Protein AF-A0A8X6LW51-F1 (afdb_monomer_lite)

Structure (mmCIF, N/CA/C/O backbone):
data_AF-A0A8X6LW51-F1
#
_entry.id   AF-A0A8X6LW51-F1
#
loop_
_atom_site.group_PDB
_atom_site.id
_atom_site.type_symbol
_atom_site.label_atom_id
_atom_site.label_alt_id
_atom_site.label_comp_id
_atom_site.label_asym_id
_atom_site.label_entity_id
_atom_site.label_seq_id
_atom_site.pdbx_PDB_ins_code
_atom_site.Cartn_x
_atom_site.Cartn_y
_atom_site.Cartn_z
_atom_site.occupancy
_atom_site.B_iso_or_equiv
_atom_site.auth_seq_id
_atom_site.auth_comp_id
_atom_site.auth_asym_id
_atom_site.auth_atom_id
_atom_site.pdbx_PDB_model_num
ATOM 1 N N . MET A 1 1 ? 4.726 -4.837 27.288 1.00 31.11 1 MET A N 1
ATOM 2 C CA . MET A 1 1 ? 5.157 -3.750 26.385 1.00 31.11 1 MET A CA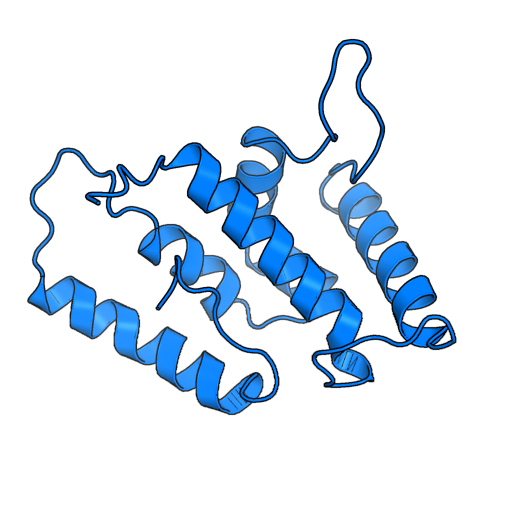 1
ATOM 3 C C . MET A 1 1 ? 3.913 -3.208 25.689 1.00 31.11 1 MET A C 1
ATOM 5 O O . MET A 1 1 ? 3.426 -3.844 24.764 1.00 31.11 1 MET A O 1
ATOM 9 N N . LYS A 1 2 ? 3.314 -2.128 26.213 1.00 33.12 2 LYS A N 1
ATOM 10 C CA . LYS A 1 2 ? 2.243 -1.401 25.512 1.00 33.12 2 LYS A CA 1
ATOM 11 C C . LYS A 1 2 ? 2.919 -0.680 24.349 1.00 33.12 2 LYS A C 1
ATOM 13 O O . LYS A 1 2 ? 3.762 0.176 24.585 1.00 33.12 2 LYS A O 1
ATOM 18 N N . LEU A 1 3 ? 2.650 -1.113 23.124 1.00 42.28 3 LEU A N 1
ATOM 19 C CA . LEU A 1 3 ? 3.052 -0.367 21.940 1.00 42.28 3 LEU A CA 1
ATOM 20 C C . LEU A 1 3 ? 2.027 0.755 21.786 1.00 42.28 3 LEU A C 1
ATOM 22 O O . LEU A 1 3 ? 0.877 0.474 21.456 1.00 42.28 3 LEU A O 1
ATOM 26 N N . ASP A 1 4 ? 2.419 1.995 22.067 1.00 50.25 4 ASP A N 1
ATOM 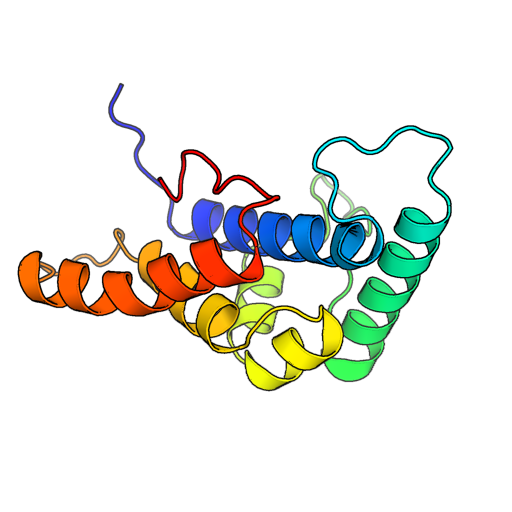27 C CA . ASP A 1 4 ? 1.631 3.153 21.653 1.00 50.25 4 ASP A CA 1
ATOM 28 C C . ASP A 1 4 ? 1.707 3.221 20.124 1.00 50.25 4 ASP A C 1
ATOM 30 O O . ASP A 1 4 ? 2.726 3.572 19.527 1.00 50.25 4 ASP A O 1
ATOM 34 N N . ILE A 1 5 ? 0.644 2.751 19.475 1.00 57.69 5 ILE A N 1
ATOM 35 C CA . ILE A 1 5 ? 0.547 2.681 18.020 1.00 57.69 5 ILE A CA 1
ATOM 36 C C . ILE A 1 5 ? 0.363 4.112 17.500 1.00 57.69 5 ILE A C 1
ATOM 38 O O . ILE A 1 5 ? -0.712 4.695 17.622 1.00 57.69 5 ILE A O 1
ATOM 42 N N . SER A 1 6 ? 1.416 4.690 16.919 1.00 69.56 6 SER A N 1
ATOM 43 C CA . SER A 1 6 ? 1.324 5.977 16.222 1.00 69.56 6 SER A CA 1
ATOM 44 C C . SER A 1 6 ? 0.450 5.833 14.974 1.00 69.56 6 SER A C 1
ATOM 46 O O . SER A 1 6 ? 0.733 5.009 14.100 1.00 69.56 6 SER A O 1
ATOM 48 N N . SER A 1 7 ? -0.602 6.648 14.867 1.00 68.44 7 SER A N 1
ATOM 49 C CA . SER A 1 7 ? -1.514 6.675 13.712 1.00 68.44 7 SER A CA 1
ATOM 50 C C . SER A 1 7 ? -0.755 6.861 12.406 1.00 68.44 7 SER A C 1
ATOM 52 O O . SER A 1 7 ? -0.891 6.065 11.481 1.00 68.44 7 SER A O 1
ATOM 54 N N . LEU A 1 8 ? 0.123 7.863 12.380 1.00 73.19 8 LEU A N 1
ATOM 55 C CA . LEU A 1 8 ? 0.975 8.201 11.250 1.00 73.19 8 LEU A CA 1
ATOM 56 C C . LEU A 1 8 ? 1.843 7.015 10.822 1.00 73.19 8 LEU A C 1
ATOM 58 O O . LEU A 1 8 ? 1.868 6.647 9.648 1.00 73.19 8 LEU A O 1
ATOM 62 N N . TYR A 1 9 ? 2.519 6.383 11.784 1.00 75.81 9 TYR A N 1
ATOM 63 C CA . TYR A 1 9 ? 3.360 5.222 11.505 1.00 75.81 9 TYR A CA 1
ATOM 64 C C . TYR A 1 9 ? 2.542 4.050 10.957 1.00 75.81 9 TYR A C 1
ATOM 66 O O . TYR A 1 9 ? 3.005 3.303 10.093 1.00 75.81 9 TYR A O 1
ATOM 74 N N . THR A 1 10 ? 1.301 3.905 11.416 1.00 74.06 10 THR A N 1
ATOM 75 C CA . THR A 1 10 ? 0.437 2.808 10.985 1.00 74.06 10 THR A CA 1
ATOM 76 C C . THR A 1 10 ? -0.083 3.011 9.566 1.00 74.06 10 THR A C 1
ATOM 78 O O . THR A 1 10 ? -0.115 2.047 8.804 1.00 74.06 10 THR A O 1
ATOM 81 N N . TRP A 1 11 ? -0.395 4.249 9.172 1.00 77.44 11 TRP A N 1
ATOM 82 C CA . TRP A 1 11 ? -0.748 4.589 7.790 1.00 77.44 11 TRP A CA 1
ATOM 83 C C . TRP A 1 11 ? 0.409 4.303 6.830 1.00 77.44 11 TRP A C 1
ATOM 85 O O . TRP A 1 11 ? 0.221 3.608 5.832 1.00 77.44 11 TRP A O 1
ATOM 95 N N . ILE A 1 12 ? 1.620 4.757 7.171 1.00 80.12 12 ILE A N 1
ATOM 96 C CA . ILE A 1 12 ? 2.832 4.502 6.378 1.00 80.12 12 ILE A CA 1
ATOM 97 C C . ILE A 1 12 ? 3.089 2.996 6.263 1.00 80.12 12 ILE A C 1
ATOM 99 O O . ILE A 1 12 ? 3.218 2.469 5.159 1.00 80.12 12 ILE A O 1
ATOM 103 N N . THR A 1 13 ? 3.070 2.276 7.388 1.00 79.06 13 THR A N 1
ATOM 104 C CA . THR A 1 13 ? 3.290 0.823 7.403 1.00 79.06 13 THR A CA 1
ATOM 105 C C . THR A 1 13 ? 2.227 0.093 6.582 1.00 79.06 13 THR A C 1
ATOM 107 O O . THR A 1 13 ? 2.547 -0.818 5.823 1.00 79.06 13 THR A O 1
ATOM 110 N N . CYS A 1 14 ? 0.952 0.473 6.685 1.00 79.62 14 CYS A N 1
ATOM 111 C CA . CYS A 1 14 ? -0.099 -0.153 5.885 1.00 79.62 14 CYS A CA 1
ATOM 112 C C . CYS A 1 14 ? 0.113 0.083 4.396 1.00 79.62 14 CYS A C 1
ATOM 114 O O . CYS A 1 14 ? -0.018 -0.861 3.614 1.00 79.62 14 CYS A O 1
ATOM 116 N N . PHE A 1 15 ? 0.482 1.299 4.006 1.00 85.12 15 PHE A N 1
ATOM 117 C CA . PHE A 1 15 ? 0.774 1.625 2.619 1.00 85.12 15 PHE A CA 1
ATOM 118 C C . PHE A 1 15 ? 1.933 0.783 2.068 1.00 85.12 15 PHE A C 1
ATOM 120 O O . PHE A 1 15 ? 1.768 0.080 1.068 1.00 85.12 15 PHE A O 1
ATOM 127 N N . GLU A 1 16 ? 3.065 0.737 2.775 1.00 84.75 16 GLU A N 1
ATOM 128 C CA . GLU A 1 16 ? 4.218 -0.085 2.387 1.00 84.75 16 GLU A CA 1
ATOM 129 C C . GLU A 1 16 ? 3.845 -1.561 2.218 1.00 84.75 16 GLU A C 1
ATOM 131 O O . GLU A 1 16 ? 4.336 -2.247 1.319 1.00 84.75 16 GLU A O 1
ATOM 136 N N . ARG A 1 17 ? 2.948 -2.075 3.063 1.00 82.62 17 ARG A N 1
ATOM 137 C CA . ARG A 1 17 ? 2.526 -3.479 3.022 1.00 82.62 17 ARG A CA 1
ATOM 138 C C . ARG A 1 17 ? 1.603 -3.785 1.850 1.00 82.62 17 ARG A C 1
ATOM 140 O O . ARG A 1 17 ? 1.774 -4.855 1.262 1.00 82.62 17 ARG A O 1
ATOM 147 N N . HIS A 1 18 ? 0.706 -2.871 1.481 1.00 86.62 18 HIS A N 1
ATOM 148 C CA . HIS A 1 18 ? -0.103 -2.995 0.265 1.00 86.62 18 HIS A CA 1
ATOM 149 C C . HIS A 1 18 ? 0.787 -3.020 -0.978 1.00 86.62 18 HIS A C 1
ATOM 151 O O . HIS A 1 18 ? 0.656 -3.922 -1.801 1.00 86.62 18 HIS A O 1
ATOM 157 N N . LEU A 1 19 ? 1.766 -2.119 -1.072 1.00 88.25 19 LEU A N 1
ATOM 158 C CA . LEU A 1 19 ? 2.734 -2.119 -2.173 1.00 88.25 19 LEU A CA 1
ATOM 159 C C . LEU A 1 19 ? 3.533 -3.418 -2.230 1.00 88.25 19 LEU A C 1
ATOM 161 O O . LEU A 1 19 ? 3.634 -4.065 -3.266 1.00 88.25 19 LEU A O 1
ATOM 165 N N . SER A 1 20 ? 4.043 -3.854 -1.083 1.00 86.25 20 SER A N 1
ATOM 166 C CA . SER A 1 20 ? 4.793 -5.099 -0.978 1.00 86.25 20 SER A CA 1
ATOM 167 C C . SER A 1 20 ? 3.951 -6.310 -1.421 1.00 86.25 20 SER A C 1
ATOM 169 O O . SER A 1 20 ? 4.466 -7.214 -2.078 1.00 86.25 20 SER A O 1
ATOM 171 N N . MET A 1 21 ? 2.655 -6.339 -1.104 1.00 87.94 21 MET A N 1
ATOM 172 C CA . MET A 1 21 ? 1.739 -7.376 -1.589 1.00 87.94 21 MET A CA 1
ATOM 173 C C . MET A 1 21 ? 1.510 -7.261 -3.103 1.00 87.94 21 MET A C 1
ATOM 175 O O . MET A 1 21 ? 1.604 -8.266 -3.805 1.00 87.94 21 MET A O 1
ATOM 179 N N . SER A 1 22 ? 1.294 -6.043 -3.604 1.00 90.31 22 SER A N 1
ATOM 180 C CA . SER A 1 22 ? 1.107 -5.733 -5.026 1.00 90.31 22 SER A CA 1
ATOM 181 C C . SER A 1 22 ? 2.254 -6.241 -5.902 1.00 90.31 22 SER A C 1
ATOM 183 O O . SER A 1 22 ? 2.025 -6.896 -6.918 1.00 90.31 22 SER A O 1
ATOM 185 N N . TYR A 1 23 ? 3.496 -6.029 -5.466 1.00 90.12 23 TYR A N 1
ATOM 186 C CA . TYR A 1 23 ? 4.690 -6.473 -6.190 1.00 90.12 23 TYR A CA 1
ATOM 187 C C . TYR A 1 23 ? 4.800 -7.997 -6.315 1.00 90.12 23 TYR A C 1
ATOM 189 O O . TYR A 1 23 ? 5.573 -8.495 -7.127 1.00 90.12 23 TYR A O 1
ATOM 197 N N . ARG A 1 24 ? 4.051 -8.749 -5.500 1.00 88.69 24 ARG A N 1
ATOM 198 C CA . ARG A 1 24 ? 4.107 -10.214 -5.441 1.00 88.69 24 ARG A CA 1
ATOM 199 C C . ARG A 1 24 ? 2.832 -10.889 -5.936 1.00 88.69 24 ARG A C 1
ATOM 201 O O . ARG A 1 24 ? 2.727 -12.106 -5.805 1.00 88.69 24 ARG A O 1
ATOM 208 N N . LEU A 1 25 ? 1.881 -10.140 -6.499 1.00 87.62 25 LEU A N 1
ATOM 209 C CA . LEU A 1 25 ? 0.611 -10.694 -6.984 1.00 87.62 25 LEU A CA 1
ATOM 210 C C . LEU A 1 25 ? 0.810 -11.785 -8.044 1.00 87.62 25 LEU A C 1
ATOM 212 O O . LEU A 1 25 ? 0.082 -12.777 -8.022 1.00 87.62 25 LEU A O 1
ATOM 216 N N . ASP A 1 26 ? 1.817 -11.631 -8.906 1.00 85.06 26 ASP A N 1
ATOM 217 C CA . ASP A 1 26 ? 2.082 -12.563 -10.008 1.00 85.06 26 ASP A CA 1
ATOM 218 C C . ASP A 1 26 ? 2.696 -13.877 -9.517 1.00 85.06 26 ASP A C 1
ATOM 220 O O . ASP A 1 26 ? 2.324 -14.962 -9.956 1.00 85.06 26 ASP A O 1
ATOM 224 N N . ILE A 1 27 ? 3.621 -13.793 -8.557 1.00 85.38 27 ILE A N 1
ATOM 225 C CA . ILE A 1 27 ? 4.319 -14.965 -8.015 1.00 85.38 27 ILE A CA 1
ATOM 226 C C . ILE A 1 27 ? 3.547 -15.645 -6.879 1.00 85.38 27 ILE A C 1
ATOM 228 O O . ILE A 1 27 ? 3.800 -16.812 -6.590 1.00 85.38 27 ILE A O 1
ATOM 232 N N . ARG A 1 28 ? 2.645 -14.917 -6.201 1.00 84.38 28 ARG A N 1
ATOM 233 C CA . ARG A 1 28 ? 1.885 -15.343 -5.007 1.00 84.38 28 ARG A CA 1
ATOM 234 C C . ARG A 1 28 ? 2.743 -16.026 -3.939 1.00 84.38 28 ARG A C 1
ATOM 236 O O . ARG A 1 28 ? 2.302 -16.939 -3.241 1.00 84.38 28 ARG A O 1
ATOM 243 N N . LYS A 1 29 ? 3.989 -15.573 -3.803 1.00 81.75 29 LYS A N 1
ATOM 244 C CA . LYS A 1 29 ? 4.957 -16.050 -2.813 1.00 81.75 29 LYS A CA 1
ATOM 245 C C . LYS A 1 29 ? 5.297 -14.943 -1.837 1.00 81.75 29 LYS A C 1
ATOM 247 O O . LYS A 1 29 ? 5.328 -13.762 -2.170 1.00 81.75 29 LYS A O 1
ATOM 252 N N . ARG A 1 30 ? 5.586 -15.352 -0.605 1.00 72.88 30 ARG A N 1
ATOM 253 C CA . ARG A 1 30 ? 5.969 -14.444 0.478 1.00 72.88 30 ARG A CA 1
ATOM 254 C C . ARG A 1 30 ? 7.435 -14.031 0.402 1.00 72.88 30 ARG A C 1
ATOM 256 O O . ARG A 1 30 ? 7.751 -12.865 0.619 1.00 72.88 30 ARG A O 1
ATOM 263 N N . SER A 1 31 ? 8.311 -15.003 0.163 1.00 74.50 31 SER A N 1
ATOM 264 C CA . SER A 1 31 ? 9.749 -14.782 0.058 1.00 74.50 31 SER A CA 1
ATOM 265 C C . SER A 1 31 ? 10.117 -14.658 -1.407 1.00 74.50 31 SER A C 1
ATOM 267 O O . SER A 1 31 ? 9.745 -15.526 -2.196 1.00 74.50 31 SER A O 1
ATOM 269 N N . VAL A 1 32 ? 10.819 -13.577 -1.732 1.00 73.19 32 VAL A N 1
ATOM 270 C CA . VAL A 1 32 ? 11.305 -13.298 -3.080 1.00 73.19 32 VAL A CA 1
ATOM 271 C C . VAL A 1 32 ? 12.781 -13.642 -3.116 1.00 73.19 32 VAL A C 1
ATOM 273 O O . VAL A 1 32 ? 13.558 -13.125 -2.312 1.00 73.19 32 VAL A O 1
ATOM 276 N N . MET A 1 33 ? 13.171 -14.533 -4.023 1.00 74.50 33 MET A N 1
ATOM 277 C CA . MET A 1 33 ? 14.587 -14.805 -4.271 1.00 74.50 33 MET A CA 1
ATOM 278 C C . MET A 1 33 ? 15.157 -13.727 -5.193 1.00 74.50 33 MET A C 1
ATOM 280 O O . MET A 1 33 ? 14.459 -13.200 -6.053 1.00 74.50 33 MET A O 1
ATOM 284 N N . LYS A 1 34 ? 16.459 -13.440 -5.077 1.00 68.50 34 LYS A N 1
ATOM 285 C CA . LYS A 1 34 ? 17.141 -12.390 -5.861 1.00 68.50 34 LYS A CA 1
ATOM 286 C C . LYS A 1 34 ? 17.011 -12.554 -7.390 1.00 68.50 34 LYS A C 1
ATOM 288 O O . LYS A 1 34 ? 17.248 -11.608 -8.125 1.00 68.50 34 LYS A O 1
ATOM 293 N N . ALA A 1 35 ? 16.656 -13.746 -7.871 1.00 70.00 35 ALA A N 1
ATOM 294 C CA . ALA A 1 35 ? 16.498 -14.053 -9.292 1.00 70.00 35 ALA A CA 1
ATOM 295 C C . ALA A 1 35 ? 15.090 -13.761 -9.861 1.00 70.00 35 ALA A C 1
ATOM 297 O O . ALA A 1 35 ? 14.874 -13.940 -11.061 1.00 70.00 35 ALA A O 1
ATOM 298 N N . GLU A 1 36 ? 14.120 -13.340 -9.043 1.00 70.44 36 GLU A N 1
ATOM 299 C CA . GLU A 1 36 ? 12.723 -13.176 -9.466 1.00 70.44 36 GLU A CA 1
ATOM 300 C C . GLU A 1 36 ? 12.476 -11.848 -10.210 1.00 70.44 36 GLU A C 1
ATOM 302 O O . GLU A 1 36 ? 11.843 -10.924 -9.703 1.00 70.44 36 GLU A O 1
ATOM 307 N N . ARG A 1 37 ? 12.909 -11.794 -11.479 1.00 67.69 37 ARG A N 1
ATOM 308 C CA . ARG A 1 37 ? 12.699 -10.655 -12.400 1.00 67.69 37 ARG A CA 1
ATOM 309 C C . ARG A 1 37 ? 11.246 -10.148 -12.526 1.00 67.69 37 ARG A C 1
ATOM 311 O O . ARG A 1 37 ? 11.091 -8.943 -12.722 1.00 67.69 37 ARG A O 1
ATOM 318 N N . PRO A 1 38 ? 10.186 -10.985 -12.442 1.00 75.31 38 PRO A N 1
ATOM 319 C CA . PRO A 1 38 ? 8.807 -10.494 -12.533 1.00 75.31 38 PRO A CA 1
ATOM 320 C C . PRO A 1 38 ? 8.462 -9.451 -11.462 1.00 75.31 38 PRO A C 1
ATOM 322 O O . PRO A 1 38 ? 7.742 -8.497 -11.743 1.00 75.31 38 PRO A O 1
ATOM 325 N N . VAL A 1 39 ? 9.034 -9.581 -10.259 1.00 82.62 39 VAL A N 1
ATOM 326 C CA . VAL A 1 39 ? 8.802 -8.643 -9.151 1.00 82.62 39 VAL A CA 1
ATOM 327 C C . VAL A 1 39 ? 9.404 -7.274 -9.464 1.00 82.62 39 VAL A C 1
ATOM 329 O O . VAL A 1 39 ? 8.746 -6.258 -9.260 1.00 82.62 39 VAL A O 1
ATOM 332 N N . ASP A 1 40 ? 10.614 -7.230 -10.025 1.00 83.69 40 ASP A N 1
ATOM 333 C CA . ASP A 1 40 ? 11.282 -5.970 -10.383 1.00 83.69 40 ASP A CA 1
ATOM 334 C C . ASP A 1 40 ? 10.537 -5.214 -11.490 1.00 83.69 40 ASP A C 1
ATOM 336 O O . ASP A 1 40 ? 10.420 -3.986 -11.447 1.00 83.69 40 ASP A O 1
ATOM 340 N N . ALA A 1 41 ? 10.006 -5.943 -12.478 1.00 88.06 41 ALA A N 1
ATOM 341 C CA . ALA A 1 41 ? 9.180 -5.363 -13.532 1.00 88.06 41 ALA A CA 1
ATOM 342 C C . ALA A 1 41 ? 7.882 -4.778 -12.957 1.00 88.06 41 ALA A C 1
ATOM 344 O O . ALA A 1 41 ? 7.541 -3.631 -13.251 1.00 88.06 41 ALA A O 1
ATOM 345 N N . ARG A 1 42 ? 7.213 -5.527 -12.071 1.00 90.56 42 ARG A N 1
ATOM 346 C CA . ARG A 1 42 ? 5.987 -5.081 -11.404 1.00 90.56 42 ARG A CA 1
ATOM 347 C C . ARG A 1 42 ? 6.218 -3.863 -10.512 1.00 90.56 42 ARG A C 1
ATOM 349 O O . ARG A 1 42 ? 5.396 -2.952 -10.508 1.00 90.56 42 ARG A O 1
ATOM 356 N N . ILE A 1 43 ? 7.339 -3.811 -9.787 1.00 90.12 43 ILE A N 1
ATOM 357 C CA . ILE A 1 43 ? 7.718 -2.647 -8.972 1.00 90.12 43 ILE A CA 1
ATOM 358 C C . ILE A 1 43 ? 7.787 -1.392 -9.844 1.00 90.12 43 ILE A C 1
ATOM 360 O O . ILE A 1 43 ? 7.163 -0.387 -9.507 1.00 90.12 43 ILE A O 1
ATOM 364 N N . LYS A 1 44 ? 8.500 -1.453 -10.976 1.00 90.12 44 LYS A N 1
ATOM 365 C CA . LYS A 1 44 ? 8.628 -0.313 -11.897 1.00 90.12 44 LYS A CA 1
ATOM 366 C C . LYS A 1 44 ? 7.283 0.096 -12.490 1.00 90.12 44 LYS A C 1
ATOM 368 O O . LYS A 1 44 ? 6.973 1.281 -12.520 1.00 90.12 44 LYS A O 1
ATOM 373 N N . GLU A 1 45 ? 6.475 -0.875 -12.912 1.00 92.94 45 GLU A N 1
ATOM 374 C CA . GLU A 1 45 ? 5.136 -0.632 -13.459 1.00 92.94 45 GLU A CA 1
ATOM 375 C C . GLU A 1 45 ? 4.240 0.109 -12.455 1.00 92.94 45 GLU A C 1
ATOM 377 O O . GLU A 1 45 ? 3.622 1.120 -12.788 1.00 92.94 45 GLU A O 1
ATOM 382 N N . VAL A 1 46 ? 4.183 -0.378 -11.214 1.00 92.38 46 VAL A N 1
ATOM 383 C CA . VAL A 1 46 ? 3.356 0.214 -10.157 1.00 92.38 46 VAL A CA 1
ATOM 384 C C . VAL A 1 46 ? 3.866 1.604 -9.781 1.00 92.38 46 VAL A C 1
ATOM 386 O O . VAL A 1 46 ? 3.062 2.520 -9.641 1.00 92.38 46 VAL A O 1
ATOM 389 N N . GLN A 1 47 ? 5.182 1.795 -9.651 1.00 90.88 47 GLN A N 1
ATOM 390 C CA . GLN A 1 47 ? 5.762 3.105 -9.339 1.00 90.88 47 GLN A CA 1
ATOM 391 C C . GLN A 1 47 ? 5.472 4.140 -10.428 1.00 90.88 47 GLN A C 1
ATOM 393 O O . GLN A 1 47 ? 5.094 5.266 -10.105 1.00 90.88 47 GLN A O 1
ATOM 398 N N . GLU A 1 48 ? 5.591 3.759 -11.701 1.00 92.31 48 GLU A N 1
ATOM 399 C CA . GLU A 1 48 ? 5.291 4.659 -12.814 1.00 92.31 48 GLU A CA 1
ATOM 400 C C . GLU A 1 48 ? 3.808 5.030 -12.842 1.00 92.31 48 GLU A C 1
ATOM 402 O O . GLU A 1 48 ? 3.472 6.204 -12.959 1.00 92.31 48 GLU A O 1
ATOM 407 N N . LYS A 1 49 ? 2.909 4.061 -12.631 1.00 94.00 49 LYS A N 1
ATOM 408 C CA . LYS A 1 49 ? 1.465 4.322 -12.553 1.00 94.00 49 LYS A CA 1
ATOM 409 C C . LYS A 1 49 ? 1.088 5.213 -11.368 1.00 94.00 49 LYS A C 1
ATOM 411 O O . LYS A 1 49 ? 0.253 6.101 -11.521 1.00 94.00 49 LYS A O 1
ATOM 416 N N . 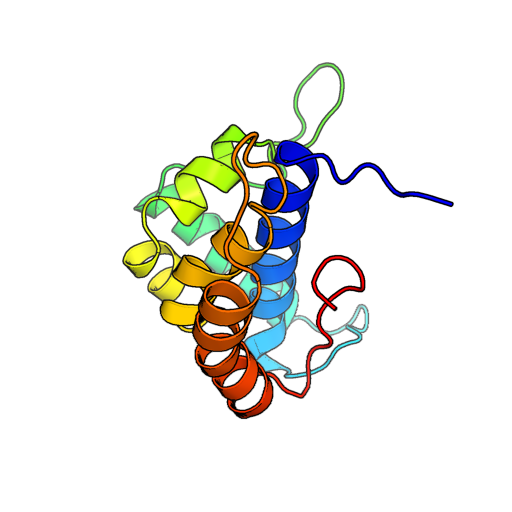LEU A 1 50 ? 1.705 5.017 -10.201 1.00 91.69 50 LEU A N 1
ATOM 417 C CA . LEU A 1 50 ? 1.501 5.885 -9.034 1.00 91.69 50 LEU A CA 1
ATOM 418 C C . LEU A 1 50 ? 1.959 7.320 -9.318 1.00 91.69 50 LEU A C 1
ATOM 420 O O . LEU A 1 50 ? 1.259 8.272 -8.968 1.00 91.69 50 LEU A O 1
ATOM 424 N N . ARG A 1 51 ? 3.087 7.483 -10.014 1.00 91.19 51 ARG A N 1
ATOM 425 C CA . ARG A 1 51 ? 3.578 8.791 -10.450 1.00 91.19 51 ARG A CA 1
ATOM 426 C C . ARG A 1 51 ? 2.647 9.423 -11.486 1.00 91.19 51 ARG A C 1
ATOM 428 O O . ARG A 1 51 ? 2.271 10.578 -11.321 1.00 91.19 51 ARG A O 1
ATOM 435 N N . SER A 1 52 ? 2.272 8.695 -12.534 1.00 92.81 52 SER A N 1
ATOM 436 C CA . SER A 1 52 ? 1.528 9.247 -13.670 1.00 92.81 52 SER A CA 1
ATOM 437 C C . SER A 1 52 ? 0.055 9.517 -13.353 1.00 92.81 52 SER A C 1
ATOM 439 O O . SER A 1 52 ? -0.507 10.471 -13.879 1.00 92.81 52 SER A O 1
ATOM 441 N N . GLN A 1 53 ? -0.580 8.687 -12.517 1.00 92.75 53 GLN A N 1
ATOM 442 C CA . GLN A 1 53 ? -2.017 8.781 -12.222 1.00 92.75 53 GLN A CA 1
ATOM 443 C C . GLN A 1 53 ? -2.325 9.479 -10.895 1.00 92.75 53 GLN A C 1
ATOM 445 O O . GLN A 1 53 ? -3.396 10.059 -10.756 1.00 92.75 53 GLN A O 1
ATOM 450 N N . MET A 1 54 ? -1.417 9.424 -9.914 1.00 90.69 54 MET A N 1
ATOM 451 C CA . MET A 1 54 ? -1.638 10.010 -8.583 1.00 90.69 54 MET A CA 1
ATOM 452 C C . MET A 1 54 ? -0.591 11.065 -8.200 1.00 90.69 54 MET A C 1
ATOM 454 O O . MET A 1 54 ? -0.683 11.645 -7.122 1.00 90.69 54 MET A O 1
ATOM 458 N N . GLY A 1 55 ? 0.418 11.314 -9.044 1.00 89.06 55 GLY A N 1
ATOM 459 C CA . GLY A 1 55 ? 1.510 12.241 -8.728 1.00 89.06 55 GLY A CA 1
ATOM 460 C C . GLY A 1 55 ? 2.430 11.754 -7.602 1.00 89.06 55 GLY A C 1
ATOM 461 O O . GLY A 1 55 ? 3.214 12.541 -7.074 1.00 89.06 55 GLY A O 1
ATOM 462 N N . LEU A 1 56 ? 2.343 10.477 -7.209 1.00 88.50 56 LEU A N 1
ATOM 463 C CA . LEU A 1 56 ? 3.057 9.943 -6.051 1.00 88.50 56 LEU A CA 1
ATOM 464 C C . LEU A 1 56 ? 4.450 9.457 -6.446 1.00 88.50 56 LEU A C 1
ATOM 466 O O . LEU A 1 56 ? 4.617 8.496 -7.196 1.00 88.50 56 LEU A O 1
ATOM 470 N N . LEU A 1 57 ? 5.465 10.126 -5.905 1.00 83.88 57 LEU A N 1
ATOM 471 C CA . LEU A 1 57 ? 6.863 9.743 -6.050 1.00 83.88 57 LEU A CA 1
ATOM 472 C C . LEU A 1 57 ? 7.247 8.742 -4.964 1.00 83.88 57 LEU A C 1
ATOM 474 O O . LEU A 1 57 ? 7.094 9.010 -3.778 1.00 83.88 57 LEU A O 1
ATOM 478 N N . MET A 1 58 ? 7.781 7.596 -5.376 1.00 80.12 58 MET A N 1
ATOM 479 C CA . MET A 1 58 ? 8.091 6.483 -4.484 1.00 80.12 58 MET A CA 1
ATOM 480 C C . MET A 1 58 ? 9.603 6.265 -4.384 1.00 80.12 58 MET A C 1
ATOM 482 O O . MET A 1 58 ? 10.293 6.242 -5.398 1.00 80.12 58 MET A O 1
ATOM 486 N N . TYR A 1 59 ? 10.108 6.066 -3.161 1.00 69.88 59 TYR A N 1
ATOM 487 C CA . TYR A 1 59 ? 11.502 5.686 -2.861 1.00 69.88 59 TYR A CA 1
ATOM 488 C C . TYR A 1 59 ? 12.605 6.617 -3.407 1.00 69.88 59 TYR A C 1
ATOM 490 O O . TYR A 1 59 ? 13.761 6.207 -3.499 1.00 69.88 59 TYR A O 1
ATOM 498 N N . SER A 1 60 ? 12.294 7.880 -3.703 1.00 72.00 60 SER A N 1
ATOM 499 C CA . SER A 1 60 ? 13.317 8.888 -3.987 1.00 72.00 60 SER A CA 1
ATOM 500 C C . SER A 1 60 ? 13.978 9.350 -2.675 1.00 72.00 60 SER A C 1
ATOM 502 O O . SER A 1 60 ? 13.261 9.699 -1.723 1.00 72.00 60 SER A O 1
ATOM 504 N N . PRO A 1 61 ? 15.319 9.336 -2.569 1.00 65.69 61 PRO A N 1
ATOM 505 C CA . PRO A 1 61 ? 16.009 9.826 -1.383 1.00 65.69 61 PRO A CA 1
ATOM 506 C C . PRO A 1 61 ? 15.746 11.324 -1.197 1.00 65.69 61 PRO A C 1
ATOM 508 O O . PRO A 1 61 ? 15.957 12.120 -2.112 1.00 65.69 61 PRO A O 1
ATOM 511 N N . LYS A 1 62 ? 15.284 11.715 -0.003 1.00 65.44 62 LYS A N 1
ATOM 512 C CA . LYS A 1 62 ? 15.143 13.127 0.374 1.00 65.44 62 LYS A CA 1
ATOM 513 C C . LYS A 1 62 ? 16.451 13.623 1.013 1.00 65.44 62 LYS A C 1
ATOM 515 O O . LYS A 1 62 ? 17.030 12.903 1.832 1.00 65.44 62 LYS A O 1
ATOM 520 N N . PRO A 1 63 ? 16.938 14.831 0.673 1.00 59.00 63 PRO A N 1
ATOM 521 C CA . PRO A 1 63 ? 18.098 15.405 1.347 1.00 59.00 63 PRO A CA 1
ATOM 522 C C . PRO A 1 63 ? 17.778 15.619 2.836 1.00 59.00 63 PRO A C 1
ATOM 524 O O . PRO A 1 63 ? 16.789 16.269 3.163 1.00 59.00 63 PRO A O 1
ATOM 527 N N . GLY A 1 64 ? 18.602 15.059 3.732 1.00 58.75 64 GLY A N 1
ATOM 528 C CA . GLY A 1 64 ? 18.464 15.235 5.187 1.00 58.75 64 GLY A CA 1
ATOM 529 C C . GLY A 1 64 ? 17.858 14.072 5.991 1.00 58.75 64 GLY A C 1
ATOM 530 O O . GLY A 1 64 ? 17.596 14.290 7.165 1.00 58.75 64 GLY A O 1
ATOM 531 N N . PHE A 1 65 ? 17.729 12.866 5.407 1.00 56.31 65 PHE A N 1
ATOM 532 C CA . PHE A 1 65 ? 17.084 11.620 5.903 1.00 56.31 65 PHE A CA 1
ATOM 533 C C . PHE A 1 65 ? 15.629 11.412 5.443 1.00 56.31 65 PHE A C 1
ATOM 535 O O . PHE A 1 65 ? 14.813 12.328 5.427 1.00 56.31 65 PHE A O 1
ATOM 542 N N . GLY A 1 66 ? 15.301 10.152 5.124 1.00 56.56 66 GLY A N 1
ATOM 543 C CA . GLY A 1 66 ? 13.947 9.684 4.808 1.00 56.56 66 GLY A CA 1
ATOM 544 C C . GLY A 1 66 ? 13.764 9.195 3.367 1.00 56.56 66 GLY A C 1
ATOM 545 O O . GLY A 1 66 ? 14.449 9.624 2.438 1.00 56.56 66 GLY A O 1
ATOM 546 N N . THR A 1 67 ? 12.817 8.276 3.181 1.00 63.19 67 THR A N 1
ATOM 547 C CA . THR A 1 67 ? 12.284 7.927 1.857 1.00 63.19 67 THR A CA 1
ATOM 548 C C . THR A 1 67 ? 11.150 8.895 1.503 1.00 63.19 67 THR A C 1
ATOM 550 O O . THR A 1 67 ? 10.617 9.595 2.365 1.00 63.19 67 THR A O 1
ATOM 553 N N . THR A 1 68 ? 10.735 8.954 0.235 1.00 65.50 68 THR A N 1
ATOM 554 C CA . THR A 1 68 ? 9.545 9.742 -0.151 1.00 65.50 68 THR A CA 1
ATOM 555 C C . THR A 1 68 ? 8.244 9.206 0.455 1.00 65.50 68 THR A C 1
ATOM 557 O O . THR A 1 68 ? 7.228 9.878 0.379 1.00 65.50 68 THR A O 1
ATOM 560 N N . ILE A 1 69 ? 8.272 8.026 1.082 1.00 74.62 69 ILE A N 1
ATOM 561 C CA . ILE A 1 69 ? 7.115 7.387 1.708 1.00 74.62 69 ILE A CA 1
ATOM 562 C C . ILE A 1 69 ? 6.898 7.996 3.089 1.00 74.62 69 ILE A C 1
ATOM 564 O O . ILE A 1 69 ? 7.304 7.457 4.115 1.00 74.62 69 ILE A O 1
ATOM 568 N N . ASP A 1 70 ? 6.272 9.160 3.097 1.00 80.19 70 ASP A N 1
ATOM 569 C CA . ASP A 1 70 ? 5.819 9.830 4.304 1.00 80.19 70 ASP A CA 1
ATOM 570 C C . ASP A 1 70 ? 4.301 9.685 4.481 1.00 80.19 70 ASP A C 1
ATOM 572 O O . ASP A 1 70 ? 3.593 9.075 3.672 1.00 80.19 70 ASP A O 1
ATOM 576 N N . GLY A 1 71 ? 3.786 10.253 5.572 1.00 75.94 71 GLY A N 1
ATOM 577 C CA . GLY A 1 71 ? 2.355 10.238 5.862 1.00 75.94 71 GLY A CA 1
ATOM 578 C C . GLY A 1 71 ? 1.507 10.925 4.799 1.00 75.94 71 GLY A C 1
ATOM 579 O O . GLY A 1 71 ? 0.388 10.486 4.562 1.00 75.94 71 GLY A O 1
ATOM 580 N N . ASN A 1 72 ? 2.035 11.950 4.125 1.00 81.00 72 ASN A N 1
ATOM 581 C CA . ASN A 1 72 ? 1.315 12.642 3.056 1.00 81.00 72 ASN A CA 1
ATOM 582 C C . ASN A 1 72 ? 1.146 11.729 1.840 1.00 81.00 72 ASN A C 1
ATOM 584 O O . ASN A 1 72 ? 0.063 11.658 1.267 1.00 81.00 72 ASN A O 1
ATOM 588 N N . THR A 1 73 ? 2.189 10.975 1.497 1.00 85.12 73 THR A N 1
ATOM 589 C CA . THR A 1 73 ? 2.157 9.996 0.405 1.00 85.12 73 THR A CA 1
ATOM 590 C C . THR A 1 73 ? 1.183 8.860 0.712 1.00 85.12 73 THR A C 1
ATOM 592 O O . THR A 1 73 ? 0.340 8.528 -0.121 1.00 85.12 73 THR A O 1
ATOM 595 N N . ALA A 1 74 ? 1.236 8.307 1.930 1.00 84.69 74 ALA A N 1
ATOM 596 C CA . ALA A 1 74 ? 0.281 7.291 2.373 1.00 84.69 74 ALA A CA 1
ATOM 597 C C . ALA A 1 74 ? -1.160 7.837 2.401 1.00 84.69 74 ALA A C 1
ATOM 599 O O . ALA A 1 74 ? -2.085 7.175 1.937 1.00 84.69 74 ALA A O 1
ATOM 600 N N . GLY A 1 75 ? -1.353 9.064 2.891 1.00 83.94 75 GLY A N 1
ATOM 601 C CA . GLY A 1 75 ? -2.650 9.734 2.935 1.00 83.94 75 GLY A CA 1
ATOM 602 C C . GLY A 1 75 ? -3.261 9.930 1.549 1.00 83.94 75 GLY A C 1
ATOM 603 O O . GLY A 1 75 ? -4.401 9.535 1.318 1.00 83.94 75 GLY A O 1
ATOM 604 N N . ALA A 1 76 ? -2.484 10.466 0.607 1.00 86.56 76 ALA A N 1
ATOM 605 C CA . ALA A 1 76 ? -2.915 10.674 -0.772 1.00 86.56 76 ALA A CA 1
ATOM 606 C C . ALA A 1 76 ? -3.258 9.357 -1.489 1.00 86.56 76 ALA A C 1
ATOM 608 O O . ALA A 1 76 ? -4.214 9.305 -2.264 1.00 86.56 76 ALA A O 1
ATOM 609 N N . PHE A 1 77 ? -2.520 8.282 -1.197 1.00 89.31 77 PHE A N 1
ATOM 610 C CA . PHE A 1 77 ? -2.826 6.948 -1.704 1.00 89.31 77 PHE A CA 1
ATOM 611 C C . PHE A 1 77 ? -4.188 6.437 -1.208 1.00 89.31 77 PHE A C 1
ATOM 613 O O . PHE A 1 77 ? -5.007 5.989 -2.009 1.00 89.31 77 PHE A O 1
ATOM 620 N N . PHE A 1 78 ? -4.460 6.540 0.096 1.00 86.12 78 PHE A N 1
ATOM 621 C CA . PHE A 1 78 ? -5.715 6.053 0.678 1.00 86.12 78 PHE A CA 1
ATOM 622 C C . PHE A 1 78 ? -6.923 6.960 0.411 1.00 86.12 78 PHE A C 1
ATOM 624 O O . PHE A 1 78 ? -8.055 6.500 0.534 1.00 86.12 78 PHE A O 1
ATOM 631 N N . TRP A 1 79 ? -6.710 8.215 0.005 1.00 87.38 79 TRP A N 1
ATOM 632 C CA . TRP A 1 79 ? -7.796 9.137 -0.347 1.00 87.38 79 TRP A CA 1
ATOM 633 C C . TRP A 1 79 ? -8.561 8.715 -1.611 1.00 87.38 79 TRP A C 1
ATOM 635 O O . TRP A 1 79 ? -9.743 9.016 -1.747 1.00 87.38 79 TRP A O 1
ATOM 645 N N . ASN A 1 80 ? -7.907 7.989 -2.526 1.00 88.88 80 ASN A N 1
ATOM 646 C CA . ASN A 1 80 ? -8.501 7.533 -3.785 1.00 88.88 80 ASN A CA 1
ATOM 647 C C . ASN A 1 80 ? -8.393 6.002 -3.926 1.00 88.88 80 ASN A C 1
ATOM 649 O O . ASN A 1 80 ? -7.625 5.515 -4.763 1.00 88.88 80 ASN A O 1
ATOM 653 N N . PRO A 1 81 ? -9.161 5.223 -3.138 1.00 89.88 81 PRO A N 1
ATOM 654 C CA . PRO A 1 81 ? -9.023 3.767 -3.076 1.00 89.88 81 PRO A CA 1
ATOM 655 C C . PRO A 1 81 ? -9.318 3.077 -4.415 1.00 89.88 81 PRO A C 1
ATOM 657 O O . PRO A 1 81 ? -8.688 2.070 -4.721 1.00 89.88 81 PRO A O 1
ATOM 660 N N . VAL A 1 82 ? -10.202 3.643 -5.245 1.00 92.38 82 VAL A N 1
ATOM 661 C CA . VAL A 1 82 ? -10.528 3.126 -6.588 1.00 92.38 82 VAL A CA 1
ATOM 662 C C . VAL A 1 82 ? -9.306 3.177 -7.510 1.00 92.38 82 VAL A C 1
ATOM 664 O O . VAL A 1 82 ? -8.914 2.169 -8.101 1.00 92.38 82 VAL A O 1
ATOM 667 N N . ILE A 1 83 ? -8.658 4.344 -7.599 1.00 92.62 83 ILE A N 1
ATOM 668 C CA . ILE A 1 83 ? -7.461 4.533 -8.429 1.00 92.62 83 ILE A CA 1
ATOM 669 C C . ILE A 1 83 ? -6.321 3.676 -7.871 1.00 92.62 83 ILE A C 1
ATOM 671 O O . ILE A 1 83 ? -5.703 2.915 -8.615 1.00 92.62 83 ILE A O 1
ATOM 675 N N . ALA A 1 84 ? -6.104 3.713 -6.555 1.00 92.50 84 ALA A N 1
ATOM 676 C CA . ALA A 1 84 ? -5.096 2.900 -5.884 1.00 92.50 84 ALA A CA 1
ATOM 677 C C . ALA A 1 84 ? -5.286 1.396 -6.160 1.00 92.50 84 ALA A C 1
ATOM 679 O O . ALA A 1 84 ? -4.323 0.718 -6.521 1.00 92.50 84 ALA A O 1
ATOM 680 N N . SER A 1 85 ? -6.522 0.890 -6.073 1.00 94.19 85 SER A N 1
ATOM 681 C CA . SER A 1 85 ? -6.889 -0.498 -6.388 1.00 94.19 85 SER A CA 1
ATOM 682 C C . SER A 1 85 ? -6.530 -0.867 -7.818 1.00 94.19 85 SER A C 1
ATOM 684 O O . SER A 1 85 ? -5.847 -1.870 -8.040 1.00 94.19 85 SER A O 1
ATOM 686 N N . SER A 1 86 ? -6.902 -0.015 -8.775 1.00 94.88 86 SER A N 1
ATOM 687 C CA . SER A 1 86 ? -6.616 -0.236 -10.193 1.00 94.88 86 SER A CA 1
ATOM 688 C C . SER A 1 86 ? -5.113 -0.278 -10.501 1.00 94.88 86 SER A C 1
ATOM 690 O O . SER A 1 86 ? -4.668 -1.076 -11.327 1.00 94.88 86 SER A O 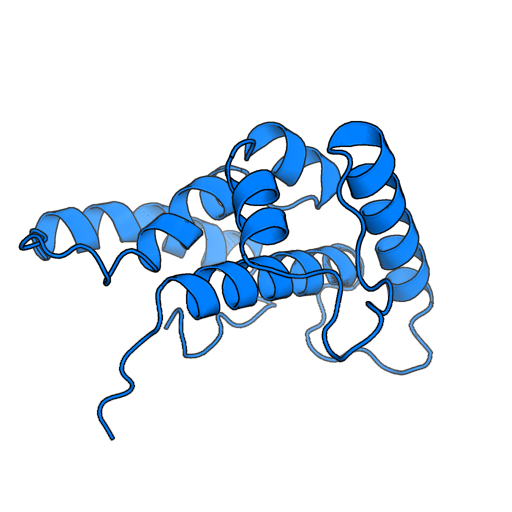1
ATOM 692 N N . ILE A 1 87 ? -4.310 0.534 -9.803 1.00 93.19 87 ILE A N 1
ATOM 693 C CA . ILE A 1 87 ? -2.862 0.607 -10.007 1.00 93.19 87 ILE A CA 1
ATOM 694 C C . ILE A 1 87 ? -2.170 -0.619 -9.413 1.00 93.19 87 ILE A C 1
ATOM 696 O O . ILE A 1 87 ? -1.355 -1.259 -10.079 1.00 93.19 87 ILE A O 1
ATOM 700 N N . ILE A 1 88 ? -2.478 -0.946 -8.156 1.00 92.12 88 ILE A N 1
ATOM 701 C CA . ILE A 1 88 ? -1.734 -1.965 -7.411 1.00 92.12 88 ILE A CA 1
ATOM 702 C C . ILE A 1 88 ? -2.314 -3.376 -7.592 1.00 92.12 88 ILE A C 1
ATOM 704 O O . ILE A 1 88 ? -1.629 -4.351 -7.286 1.00 92.12 88 ILE A O 1
ATOM 708 N N . GLY A 1 89 ? -3.542 -3.513 -8.098 1.00 91.44 89 GLY A N 1
ATOM 709 C CA . GLY A 1 89 ? -4.216 -4.799 -8.311 1.00 91.44 89 GLY A CA 1
ATOM 710 C C . GLY A 1 89 ? -4.716 -5.468 -7.024 1.00 91.44 89 GLY A C 1
ATOM 711 O O . GLY A 1 89 ? -4.838 -6.692 -6.969 1.00 91.44 89 GLY A O 1
ATOM 712 N N . ILE A 1 90 ? -4.953 -4.686 -5.970 1.00 90.75 90 ILE A N 1
ATOM 713 C CA . ILE A 1 90 ? -5.529 -5.162 -4.704 1.00 90.75 90 ILE A CA 1
ATOM 714 C C . ILE A 1 90 ? -6.972 -4.691 -4.632 1.00 90.75 90 ILE A C 1
ATOM 716 O O . ILE A 1 90 ? -7.257 -3.576 -5.053 1.00 90.75 90 ILE A O 1
ATOM 720 N N . ASP A 1 91 ? -7.859 -5.516 -4.085 1.00 91.12 91 ASP A N 1
ATOM 721 C CA . ASP A 1 91 ? -9.274 -5.184 -3.931 1.00 91.12 91 ASP A CA 1
ATOM 722 C C . ASP A 1 91 ? -9.493 -3.834 -3.217 1.00 91.12 91 ASP A C 1
ATOM 724 O O . ASP A 1 91 ? -8.889 -3.555 -2.175 1.00 91.12 91 ASP A O 1
ATOM 728 N N . GLU A 1 92 ? -10.356 -2.994 -3.791 1.00 91.12 92 GLU A N 1
ATOM 729 C CA . GLU A 1 92 ? -10.660 -1.646 -3.302 1.00 91.12 92 GLU A CA 1
ATOM 730 C C . GLU A 1 92 ? -11.127 -1.646 -1.844 1.00 91.12 92 GLU A C 1
ATOM 732 O O . GLU A 1 92 ? -10.721 -0.777 -1.071 1.00 91.12 92 GLU A O 1
ATOM 737 N N . ILE A 1 93 ? -11.927 -2.638 -1.437 1.00 87.31 93 ILE A N 1
ATOM 738 C CA . ILE A 1 93 ? -12.450 -2.736 -0.070 1.00 87.31 93 ILE A CA 1
ATOM 739 C C . ILE A 1 93 ? -11.286 -2.876 0.913 1.00 87.31 93 ILE A C 1
ATOM 741 O O . ILE A 1 93 ? -11.296 -2.281 1.985 1.00 87.31 93 ILE A O 1
ATOM 745 N N . LEU A 1 94 ? -10.229 -3.605 0.555 1.00 84.81 94 LEU A N 1
ATOM 746 C CA . LEU A 1 94 ? -9.063 -3.726 1.430 1.00 84.81 94 LEU A CA 1
ATOM 747 C C . LEU A 1 94 ? -8.303 -2.405 1.551 1.00 84.81 94 LEU A C 1
ATOM 749 O O . LEU A 1 94 ? -7.883 -2.051 2.648 1.00 84.81 94 LEU A O 1
ATOM 753 N N . ILE A 1 95 ? -8.172 -1.652 0.460 1.00 87.00 95 ILE A N 1
ATOM 754 C CA . ILE A 1 95 ? -7.482 -0.355 0.464 1.00 87.00 95 ILE A CA 1
ATOM 755 C C . ILE A 1 95 ? -8.280 0.690 1.243 1.00 87.00 95 ILE A C 1
ATOM 757 O O . ILE A 1 95 ? -7.692 1.497 1.958 1.00 87.00 95 ILE A O 1
ATOM 761 N N . ARG A 1 96 ? -9.609 0.667 1.123 1.00 83.50 96 ARG A N 1
ATOM 762 C CA . ARG A 1 96 ? -10.511 1.609 1.789 1.00 83.50 96 ARG A CA 1
ATOM 763 C C . ARG A 1 96 ? -10.622 1.339 3.287 1.00 83.50 96 ARG A C 1
ATOM 765 O O . ARG A 1 96 ? -10.542 2.267 4.085 1.00 83.50 96 ARG A O 1
ATOM 772 N N . GLU A 1 97 ? -10.779 0.075 3.674 1.00 73.81 97 GLU A N 1
ATOM 773 C CA . GLU A 1 97 ? -11.160 -0.278 5.045 1.00 73.81 97 GLU A CA 1
ATOM 774 C C . GLU A 1 97 ? -9.956 -0.585 5.957 1.00 73.81 97 GLU A C 1
ATOM 776 O O . GLU A 1 97 ? -10.018 -0.323 7.159 1.00 73.81 97 GLU A O 1
ATOM 781 N N . LEU A 1 98 ? -8.827 -1.097 5.436 1.00 67.31 98 LEU A N 1
ATOM 782 C CA . LEU A 1 98 ? -7.650 -1.421 6.266 1.00 67.31 98 LEU A CA 1
ATOM 783 C C . LEU A 1 98 ? -7.003 -0.206 6.960 1.00 67.31 98 LEU A C 1
ATOM 785 O O . LEU A 1 98 ? -6.622 -0.355 8.122 1.00 67.31 98 LEU A O 1
ATOM 789 N N . PRO A 1 99 ? -6.907 0.993 6.353 1.00 61.81 99 PRO A N 1
ATOM 790 C CA . PRO A 1 99 ? -6.448 2.196 7.052 1.00 61.81 99 PRO A CA 1
ATOM 791 C C . PRO A 1 99 ? -7.370 2.562 8.213 1.00 61.81 99 PRO A C 1
ATOM 793 O O . PRO A 1 99 ? -6.893 2.923 9.285 1.00 61.81 99 PRO A O 1
ATOM 796 N N . VAL A 1 100 ? -8.683 2.378 8.052 1.00 60.97 100 VAL A N 1
ATOM 797 C CA . VAL A 1 100 ? -9.671 2.616 9.113 1.00 60.97 100 VAL A CA 1
ATOM 798 C C . VAL A 1 100 ? -9.489 1.638 10.280 1.00 60.97 100 VAL A C 1
ATOM 800 O O . VAL A 1 100 ? -9.674 2.009 11.440 1.00 60.97 100 VAL A O 1
ATOM 803 N N . LEU A 1 101 ? -9.021 0.410 10.021 1.00 52.62 101 LEU A N 1
ATOM 804 C CA . LEU A 1 101 ? -8.656 -0.538 11.084 1.00 52.62 101 LEU A CA 1
ATOM 805 C C . LEU A 1 101 ? -7.468 -0.063 11.934 1.00 52.62 101 LEU A C 1
ATOM 807 O O . LEU A 1 101 ? -7.312 -0.521 13.070 1.00 52.62 101 LEU A O 1
ATOM 811 N N . THR A 1 102 ? -6.654 0.851 11.406 1.00 52.44 102 THR A N 1
ATOM 812 C CA . THR A 1 102 ? -5.535 1.481 12.119 1.00 52.44 102 THR A CA 1
ATOM 813 C C . THR A 1 102 ? -5.942 2.728 12.896 1.00 52.44 102 THR A C 1
ATOM 815 O O . THR A 1 102 ? -5.204 3.157 13.782 1.00 52.44 102 THR A O 1
ATOM 818 N N . THR A 1 103 ? -7.149 3.257 12.658 1.00 51.44 103 THR A N 1
ATOM 819 C CA . THR A 1 103 ? -7.757 4.411 13.352 1.00 51.44 103 THR A CA 1
ATOM 820 C C . THR A 1 103 ? -8.161 4.097 14.803 1.00 51.44 103 THR A C 1
ATOM 822 O O . THR A 1 103 ? -9.054 4.716 15.376 1.00 51.44 103 THR A O 1
ATOM 825 N N . ILE A 1 104 ? -7.446 3.177 15.459 1.00 53.97 104 ILE A N 1
ATOM 826 C CA . ILE A 1 104 ? -7.460 2.970 16.918 1.00 53.97 104 ILE A CA 1
ATOM 827 C C . ILE A 1 104 ? -7.028 4.260 17.654 1.0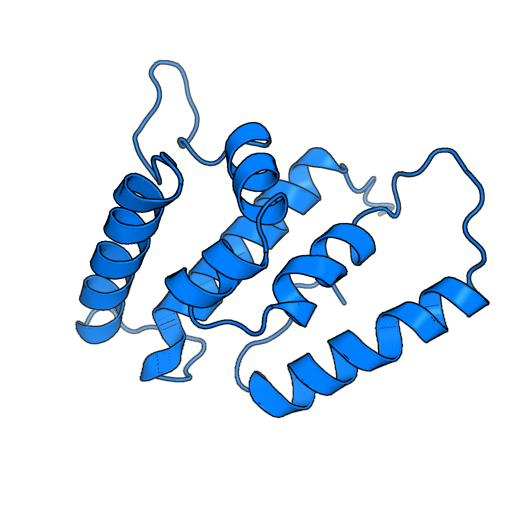0 53.97 104 ILE A C 1
ATOM 829 O O . ILE A 1 104 ? -7.209 4.394 18.856 1.00 53.97 104 ILE A O 1
ATOM 833 N N . THR A 1 105 ? -6.508 5.251 16.931 1.00 47.53 105 THR A N 1
ATOM 834 C CA . THR A 1 105 ? -6.046 6.538 17.456 1.00 47.53 105 THR A CA 1
ATOM 835 C C . THR A 1 105 ? -7.116 7.627 17.527 1.00 47.53 105 THR A C 1
ATOM 837 O O . THR A 1 105 ? -6.774 8.787 17.754 1.00 47.53 105 THR A O 1
ATOM 840 N N . SER A 1 106 ? -8.393 7.315 17.292 1.00 51.81 106 SER A N 1
ATOM 841 C CA . SER A 1 106 ? -9.454 8.278 17.594 1.00 51.81 106 SER A CA 1
ATOM 842 C C . SER A 1 106 ? -9.463 8.566 19.098 1.00 51.81 106 SER A C 1
ATOM 844 O O . SER A 1 106 ? -9.486 7.645 19.911 1.00 51.81 106 SER A O 1
ATOM 846 N N . VAL A 1 107 ? -9.489 9.845 19.483 1.00 53.69 107 VAL A N 1
ATOM 847 C CA . VAL A 1 107 ? -9.663 10.283 20.885 1.00 53.69 107 VAL A CA 1
ATOM 848 C C . VAL A 1 107 ? -11.068 9.966 21.419 1.00 53.69 107 VAL A C 1
ATOM 850 O O . VAL A 1 107 ? -11.401 10.284 22.560 1.00 53.69 107 VAL A O 1
ATOM 853 N N . HIS A 1 108 ? -11.929 9.383 20.586 1.00 58.72 108 HIS A N 1
ATOM 854 C CA . HIS A 1 108 ? -13.306 9.058 20.914 1.00 58.72 108 HIS A CA 1
ATOM 855 C C . HIS A 1 108 ? -13.447 7.572 21.215 1.00 58.72 108 HIS A C 1
ATOM 857 O O . HIS A 1 108 ? -12.800 6.721 20.605 1.00 58.72 108 HIS A O 1
ATOM 863 N N . LYS A 1 109 ? -14.335 7.252 22.158 1.00 63.56 109 LYS A N 1
ATOM 864 C CA . LYS A 1 109 ? -14.680 5.866 22.466 1.00 63.56 109 LYS A CA 1
ATOM 865 C C . LYS A 1 109 ? -15.294 5.222 21.223 1.00 63.56 109 LYS A C 1
ATOM 867 O O . LYS A 1 109 ? -16.347 5.649 20.759 1.00 63.56 109 LYS A O 1
ATOM 872 N N . ILE A 1 110 ? -14.626 4.200 20.702 1.00 69.75 110 ILE A N 1
ATOM 873 C CA . ILE A 1 110 ? -15.133 3.374 19.609 1.00 69.75 110 ILE A CA 1
ATOM 874 C C . ILE A 1 110 ? -15.996 2.266 20.217 1.00 69.75 110 ILE A C 1
ATOM 876 O O . ILE A 1 110 ? -15.596 1.614 21.183 1.00 69.75 110 ILE A O 1
ATOM 880 N N . ASP A 1 111 ? -17.174 2.040 19.640 1.00 77.56 111 ASP A N 1
ATOM 881 C CA . ASP A 1 111 ? -17.998 0.872 19.944 1.00 77.56 111 ASP A CA 1
ATOM 882 C C . ASP A 1 111 ? -17.282 -0.392 19.443 1.00 77.56 111 ASP A C 1
ATOM 884 O O . ASP A 1 111 ? -17.151 -0.627 18.238 1.00 77.56 111 ASP A O 1
ATOM 888 N N . ALA A 1 112 ? -16.789 -1.198 20.384 1.00 76.25 112 ALA A N 1
ATOM 889 C CA . ALA A 1 112 ? -15.998 -2.385 20.083 1.00 76.25 112 ALA A CA 1
ATOM 890 C C . ALA A 1 112 ? -16.775 -3.431 19.268 1.00 76.25 112 ALA A C 1
ATOM 892 O O . ALA A 1 112 ? -16.174 -4.141 18.458 1.00 76.25 112 ALA A O 1
ATOM 893 N N . GLN A 1 113 ? -18.094 -3.528 19.457 1.00 79.69 113 GLN A N 1
ATOM 894 C CA . GLN A 1 113 ? -18.920 -4.504 18.758 1.00 79.69 113 GLN A CA 1
ATOM 895 C C . GLN A 1 113 ? -19.131 -4.084 17.304 1.00 79.69 113 GLN A C 1
ATOM 897 O O . GLN A 1 113 ? -18.815 -4.857 16.399 1.00 79.69 113 GLN A O 1
ATOM 902 N N . LYS A 1 114 ? -19.551 -2.834 17.073 1.00 79.19 114 LYS A N 1
ATOM 903 C CA . LYS A 1 114 ? -19.707 -2.291 15.711 1.00 79.19 114 LYS A CA 1
ATOM 904 C C . LYS A 1 114 ? -18.399 -2.322 14.940 1.00 79.19 114 LYS A C 1
ATOM 906 O O . LYS A 1 114 ? -18.371 -2.635 13.754 1.00 79.19 114 LYS A O 1
ATOM 911 N N . PHE A 1 115 ? -17.295 -2.046 15.625 1.00 75.75 115 PHE A N 1
ATOM 912 C CA . PHE A 1 115 ? -15.981 -2.128 15.018 1.00 75.75 115 PHE A CA 1
ATOM 913 C C . PHE A 1 115 ? -15.620 -3.559 14.620 1.00 75.75 115 PHE A C 1
ATOM 915 O O . PHE A 1 115 ? -15.158 -3.779 13.505 1.00 75.75 115 PHE A O 1
ATOM 922 N N . LYS A 1 116 ? -15.869 -4.549 15.486 1.00 75.38 116 LYS A N 1
ATOM 923 C CA . LYS A 1 116 ? -15.646 -5.967 15.172 1.00 75.38 116 LYS A CA 1
ATOM 924 C C . LYS A 1 116 ? -16.480 -6.424 13.971 1.00 75.38 116 LYS A C 1
ATOM 926 O O . LYS A 1 116 ? -15.960 -7.136 13.114 1.00 75.38 116 LYS A O 1
ATOM 931 N N . GLU A 1 117 ? -17.737 -5.996 13.894 1.00 81.00 117 GLU A N 1
ATOM 932 C CA . GLU A 1 117 ? -18.636 -6.270 12.767 1.00 81.00 117 GLU A CA 1
ATOM 933 C C . GLU A 1 117 ? -18.126 -5.637 11.468 1.00 81.00 117 GLU A C 1
ATOM 935 O O . GLU A 1 117 ? -18.009 -6.321 10.452 1.00 81.00 117 GLU A O 1
ATOM 940 N N . PHE A 1 118 ? -17.698 -4.376 11.530 1.00 78.44 118 PHE A N 1
ATOM 941 C CA . PHE A 1 118 ? -17.072 -3.666 10.417 1.00 78.44 118 PHE A CA 1
ATOM 942 C C . PHE A 1 118 ? -15.802 -4.369 9.905 1.00 78.44 118 PHE A C 1
ATOM 944 O O . PHE A 1 118 ? -15.589 -4.474 8.698 1.00 78.44 118 PHE A O 1
ATOM 951 N N . ARG A 1 119 ? -14.978 -4.935 10.803 1.00 75.19 119 ARG A N 1
ATOM 952 C CA . ARG A 1 119 ? -13.740 -5.647 10.426 1.00 75.19 119 ARG A CA 1
ATOM 953 C C . ARG A 1 119 ? -13.983 -6.988 9.729 1.00 75.19 119 ARG A C 1
ATOM 955 O O . ARG A 1 119 ? -13.104 -7.464 9.010 1.00 75.19 119 ARG A O 1
ATOM 962 N N . LEU A 1 120 ? -15.122 -7.642 9.966 1.00 79.25 120 LEU A N 1
ATOM 963 C CA . LEU A 1 120 ? -15.329 -9.035 9.557 1.00 79.25 120 LEU A CA 1
ATOM 964 C C . LEU A 1 120 ? -15.304 -9.218 8.038 1.00 79.25 120 LEU A C 1
ATOM 966 O O . LEU A 1 120 ? -14.710 -10.184 7.558 1.00 79.25 120 LEU A O 1
ATOM 970 N N . ALA A 1 121 ? -15.936 -8.319 7.285 1.00 80.50 121 ALA A N 1
ATOM 971 C CA . ALA A 1 121 ? -16.014 -8.443 5.831 1.00 80.50 121 ALA A CA 1
ATOM 972 C C . ALA A 1 121 ? -14.640 -8.256 5.147 1.00 80.50 121 ALA A C 1
ATOM 974 O O . ALA A 1 121 ? -14.233 -9.174 4.428 1.00 80.50 121 ALA A O 1
ATOM 975 N N . PRO A 1 122 ? -13.863 -7.185 5.423 1.00 80.38 122 PRO A N 1
ATOM 976 C CA . PRO A 1 122 ? -12.517 -7.025 4.865 1.00 80.38 122 PRO A CA 1
ATOM 977 C C . PRO A 1 122 ? -11.561 -8.159 5.250 1.00 80.38 122 PRO A C 1
ATOM 979 O O . PRO A 1 122 ? -10.795 -8.630 4.415 1.00 80.38 122 PRO A O 1
ATOM 982 N N . VAL A 1 123 ? -11.624 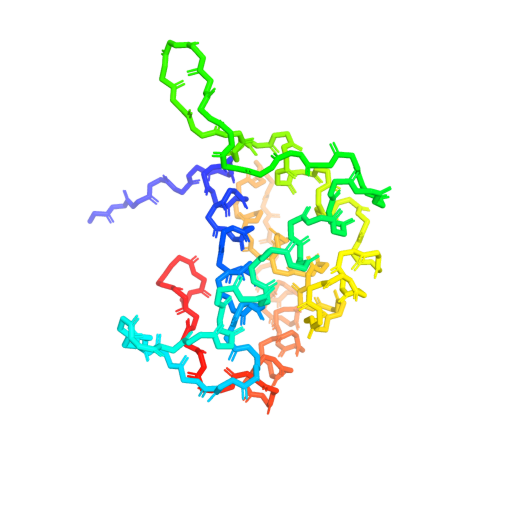-8.660 6.491 1.00 80.75 123 VAL A N 1
ATOM 983 C CA . VAL A 1 123 ? -10.768 -9.776 6.932 1.00 80.75 123 VAL A CA 1
ATOM 984 C C . VAL A 1 123 ? -11.106 -11.066 6.185 1.00 80.75 123 VAL A C 1
ATOM 986 O O . VAL A 1 123 ? -10.203 -11.754 5.711 1.00 80.75 123 VAL A O 1
ATOM 989 N N . LYS A 1 124 ? -12.394 -11.395 6.032 1.00 84.94 124 LYS A N 1
ATOM 990 C CA . LYS A 1 124 ? -12.818 -12.573 5.257 1.00 84.94 124 LYS A CA 1
ATOM 991 C C . LYS A 1 124 ? -12.386 -12.465 3.797 1.00 84.94 124 LYS A C 1
ATOM 993 O O . LYS A 1 124 ? -11.866 -13.435 3.251 1.00 84.94 124 LYS A O 1
ATOM 998 N N . LEU A 1 125 ? -12.548 -11.286 3.198 1.00 86.00 125 LEU A N 1
ATOM 999 C CA . LEU A 1 125 ? -12.117 -11.009 1.830 1.00 86.00 125 LEU A CA 1
ATOM 1000 C C . LEU A 1 125 ? -10.599 -11.167 1.676 1.00 86.00 125 LEU A C 1
ATOM 1002 O O . LEU A 1 125 ? -10.136 -11.827 0.748 1.00 86.00 125 LEU A O 1
ATOM 1006 N N . TYR A 1 126 ? -9.825 -10.645 2.632 1.00 83.19 126 TYR A N 1
ATOM 1007 C CA . TYR A 1 126 ? -8.373 -10.793 2.652 1.00 83.19 126 TYR A CA 1
ATOM 1008 C C . TYR A 1 126 ? -7.953 -12.263 2.699 1.00 83.19 126 TYR A C 1
ATOM 1010 O O . TYR A 1 126 ? -7.122 -12.701 1.906 1.00 83.19 126 TYR A O 1
ATOM 1018 N N . VAL A 1 127 ? -8.541 -13.044 3.609 1.00 84.44 127 VAL A N 1
ATOM 1019 C CA . VAL A 1 127 ? -8.237 -14.475 3.737 1.00 84.44 127 VAL A CA 1
ATOM 1020 C C . VAL A 1 127 ? -8.638 -15.237 2.474 1.00 84.44 127 VAL A C 1
ATOM 1022 O O . VAL A 1 127 ? -7.923 -16.151 2.077 1.00 84.44 127 VAL A O 1
ATOM 1025 N N . ALA A 1 128 ? -9.737 -14.866 1.817 1.00 87.38 128 ALA A N 1
ATOM 1026 C CA . ALA A 1 128 ? -10.173 -15.511 0.583 1.00 87.38 128 ALA A CA 1
ATOM 1027 C C . ALA A 1 128 ? -9.229 -15.226 -0.600 1.00 87.38 128 ALA A C 1
ATOM 1029 O O . ALA A 1 128 ? -8.859 -16.148 -1.325 1.00 87.38 128 ALA A O 1
ATOM 1030 N N . LEU A 1 129 ? -8.813 -13.970 -0.784 1.00 87.31 129 LEU A N 1
ATOM 1031 C CA . LEU A 1 129 ? -8.060 -13.531 -1.967 1.00 87.31 129 LEU A CA 1
ATOM 1032 C C . LEU A 1 129 ? -6.534 -13.597 -1.793 1.00 87.31 129 LEU A C 1
ATOM 1034 O O . LEU A 1 129 ? -5.797 -13.857 -2.747 1.00 87.31 129 LEU A O 1
ATOM 1038 N N . TYR A 1 130 ? -6.045 -13.378 -0.573 1.00 86.19 130 TYR A N 1
ATOM 1039 C CA . TYR A 1 130 ? -4.634 -13.099 -0.295 1.00 86.19 130 TYR A CA 1
ATOM 1040 C C . TYR A 1 130 ? -4.040 -13.973 0.817 1.00 86.19 130 TYR A C 1
ATOM 1042 O O . TYR A 1 130 ? -3.012 -13.617 1.382 1.00 86.19 130 TYR A O 1
ATOM 1050 N N . ARG A 1 131 ? -4.607 -15.162 1.099 1.00 84.38 131 ARG A N 1
ATOM 1051 C CA . ARG A 1 131 ? -4.116 -16.109 2.136 1.00 84.38 131 ARG A CA 1
ATOM 1052 C C . ARG A 1 131 ? -2.614 -16.408 2.080 1.00 84.38 131 ARG A C 1
ATOM 1054 O O . ARG A 1 131 ? -2.008 -16.770 3.084 1.00 84.38 131 ARG A O 1
ATOM 1061 N N . TRP A 1 132 ? -2.026 -16.323 0.890 1.00 84.00 132 TRP A N 1
ATOM 1062 C CA . TRP A 1 132 ? -0.606 -16.567 0.636 1.00 84.00 132 TRP A CA 1
ATOM 1063 C C . TRP A 1 132 ? 0.310 -15.460 1.195 1.00 84.00 132 TRP A C 1
ATOM 1065 O O . TRP A 1 132 ? 1.521 -15.663 1.313 1.00 84.00 132 TRP A O 1
ATOM 1075 N N . TYR A 1 133 ? -0.248 -14.307 1.574 1.00 81.62 133 TYR A N 1
ATOM 1076 C CA . TYR A 1 133 ? 0.452 -13.189 2.189 1.00 81.62 133 TYR A CA 1
ATOM 1077 C C . TYR A 1 133 ? -0.045 -12.990 3.629 1.00 81.62 133 TYR A C 1
ATOM 1079 O O . TYR A 1 133 ? -1.238 -12.895 3.885 1.00 81.62 133 TYR A O 1
ATOM 1087 N N . TYR A 1 134 ? 0.868 -12.962 4.603 1.00 70.00 134 TYR A N 1
ATOM 1088 C CA . TYR A 1 134 ? 0.488 -12.814 6.012 1.00 70.00 134 TYR A CA 1
ATOM 1089 C C . TYR A 1 134 ? 0.229 -11.342 6.365 1.00 70.00 134 TYR A C 1
ATOM 1091 O O . TYR A 1 134 ? 1.053 -10.472 6.039 1.00 70.00 134 TYR A O 1
ATOM 1099 N N . LEU A 1 135 ? -0.862 -11.082 7.096 1.00 65.75 135 LEU A N 1
ATOM 1100 C CA . LEU A 1 135 ? -1.134 -9.778 7.702 1.00 65.75 135 LEU A CA 1
ATOM 1101 C C . LEU A 1 135 ? -0.058 -9.471 8.757 1.00 65.75 135 LEU A C 1
ATOM 1103 O O . LEU A 1 135 ? 0.158 -10.277 9.656 1.00 65.75 135 LEU A O 1
ATOM 1107 N N . PRO A 1 136 ? 0.662 -8.342 8.679 1.00 57.25 136 PRO A N 1
ATOM 1108 C CA . PRO A 1 136 ? 1.654 -7.975 9.689 1.00 57.25 136 PRO A CA 1
ATOM 1109 C C . PRO A 1 136 ? 1.038 -7.915 11.095 1.00 57.25 136 PRO A C 1
ATOM 1111 O O . PRO A 1 136 ? -0.149 -7.656 11.247 1.00 57.25 136 PRO A O 1
ATOM 1114 N N . ARG A 1 137 ? 1.862 -8.108 12.135 1.00 52.91 137 ARG A N 1
ATOM 1115 C CA . ARG A 1 137 ? 1.420 -8.145 13.546 1.00 52.91 137 ARG A CA 1
ATOM 1116 C C . ARG A 1 137 ? 0.731 -6.850 14.010 1.00 52.91 137 ARG A C 1
ATOM 1118 O O . ARG A 1 137 ? -0.008 -6.881 14.974 1.00 52.91 137 ARG A O 1
ATOM 1125 N N . SER A 1 138 ? 0.956 -5.730 13.325 1.00 48.84 138 SER A N 1
ATOM 1126 C CA . SER A 1 138 ? 0.244 -4.464 13.551 1.00 48.84 138 SER A CA 1
ATOM 1127 C C . SER A 1 138 ? -1.214 -4.473 13.067 1.00 48.84 138 SER A C 1
ATOM 1129 O O . SER A 1 138 ? -1.996 -3.629 13.490 1.00 48.84 138 SER A O 1
ATOM 1131 N N . LEU A 1 139 ? -1.577 -5.408 12.183 1.00 53.78 139 LEU A N 1
ATOM 1132 C CA . LEU A 1 139 ? -2.929 -5.621 11.657 1.00 53.78 139 LEU A CA 1
ATOM 1133 C C . LEU A 1 139 ? -3.610 -6.875 12.238 1.00 53.78 139 LEU A C 1
ATOM 1135 O O . LEU A 1 139 ? -4.777 -7.115 11.927 1.00 53.78 139 LEU A O 1
ATOM 1139 N N . HIS A 1 140 ? -2.886 -7.669 13.033 1.00 50.19 140 HIS A N 1
ATOM 1140 C CA . HIS A 1 140 ? -3.314 -8.955 13.588 1.00 50.19 140 HIS A CA 1
ATOM 1141 C C . HIS A 1 140 ? -3.723 -8.828 15.057 1.00 50.19 140 HIS A C 1
ATOM 1143 O O . HIS A 1 140 ? -4.629 -9.591 15.463 1.00 50.19 140 HIS A O 1
#

Organism: Trichonephila clavata (NCBI:txid2740835)

Secondary structure (DSSP, 8-state):
------HHHHHHHHHHHHHHHHTTTTT--SSPPTT-HHHHHHHHHHHHHHHHHH----SPPPTTS--S--HHHHHHHHH-HHHHHHHHTS-HHHHHHHHHHHGGG-SSPP-HHHHHHHHHHHHHHHHHHHTTSPPPTTT-

Radius of gyration: 15.68 Å; chains: 1; bounding box: 38×32×40 Å

pLDDT: mean 77.1, std 13.92, range [31.11, 94.88]

Foldseek 3Di:
DPPPQDLFVQLLVLQVQLLLLLLCLVVLAADDDPPPVSSVVSNVQLQVLCCVPQVAHFQDADPPDDGSSGSVSSVSLLVCLPSNCVSSVNDSLLSPCQSVLSVPVPPDDDDPVVVVVSVPPNVVVCCVNRVSYDDPPSSD

Sequence (140 aa):
MKLDISSLYTWITCFERHLSMSYRLDIRKRSVMKAERPVDARIKEVQEKLRSQMGLLMYSPKPGFGTTIDGNTAGAFFWNPVIASSIIGIDEILIRELPVLTTITSVHKIDAQKFKEFRLAPVKLYVALYRWYYLPRSLH